Protein AF-A0A9D7VXA6-F1 (afdb_monomer_lite)

Radius of gyration: 21.49 Å; chains: 1; bounding box: 51×61×52 Å

Foldseek 3Di:
DDDPDPDPDDKAWWAWWKFFADPPQDDFLDPPATAIEIDTDSAAPDPRVQCCCVPPPVNVVRRGDGTDLVLGPDCPDERHRVHTDIPPVCVVVSVVVSVVSQVVVVVVRHCYPVDNKDKDWDFDLDDDDDDPDPDRDGDTDIDID

Sequence (145 aa):
MSGPSKILGETQRVWICVLKMSDLTGPRRRADRPRVVVKALSKRPGLDLDRWVKTSRRANRMRVVNVVYEAMPRPSQPGGRDCPFIKPTQKPEVDAAMKLLRQQLRCDGYTVNGDMTVWHLYIIELTPLPSDSGACTGYLYVGQT

Structure (mmCIF, N/CA/C/O backbone):
data_AF-A0A9D7VXA6-F1
#
_entry.id   AF-A0A9D7VXA6-F1
#
loop_
_atom_site.group_PDB
_atom_site.id
_atom_site.type_symbol
_atom_site.label_atom_id
_atom_site.label_alt_id
_atom_site.label_comp_id
_atom_site.label_asym_id
_atom_site.label_entity_id
_atom_site.label_seq_id
_atom_site.pdbx_PDB_ins_code
_atom_site.Cartn_x
_atom_site.Cartn_y
_atom_site.Cartn_z
_atom_site.occupancy
_atom_site.B_iso_or_equiv
_atom_site.auth_seq_id
_atom_site.auth_comp_id
_atom_site.auth_asym_id
_atom_site.auth_atom_id
_atom_site.pdbx_PDB_model_num
ATOM 1 N N . MET A 1 1 ? -3.258 26.226 25.621 1.00 35.97 1 MET A N 1
ATOM 2 C CA . MET A 1 1 ? -3.944 25.327 24.665 1.00 35.97 1 MET A CA 1
ATOM 3 C C . MET A 1 1 ? -3.419 23.916 24.883 1.00 35.97 1 MET A C 1
ATOM 5 O O . MET A 1 1 ? -2.302 23.624 24.478 1.00 35.97 1 MET A O 1
ATOM 9 N N . SER A 1 2 ? -4.169 23.091 25.616 1.00 37.69 2 SER A N 1
ATOM 10 C CA . SER A 1 2 ? -3.787 21.710 25.930 1.00 37.69 2 SER A CA 1
ATOM 11 C C . SER A 1 2 ? -3.922 20.853 24.668 1.00 37.69 2 SER A C 1
ATOM 13 O O . SER A 1 2 ? -5.019 20.719 24.127 1.00 37.69 2 SER A O 1
ATOM 15 N N . GLY A 1 3 ? -2.803 20.358 24.135 1.00 38.56 3 GLY A N 1
ATOM 16 C CA . GLY A 1 3 ? -2.825 19.354 23.072 1.00 38.56 3 GLY A CA 1
ATOM 17 C C . GLY A 1 3 ? -3.371 18.030 23.617 1.00 38.56 3 GLY A C 1
ATOM 18 O O . GLY A 1 3 ? -3.238 17.778 24.812 1.00 38.56 3 GLY A O 1
ATOM 19 N N . PRO A 1 4 ? -3.983 17.168 22.788 1.00 47.81 4 PRO A N 1
ATOM 20 C CA . PRO A 1 4 ? -4.476 15.886 23.266 1.00 47.81 4 PRO A CA 1
ATOM 21 C C . PRO A 1 4 ? -3.290 15.038 23.736 1.00 47.81 4 PRO A C 1
ATOM 23 O O . PRO A 1 4 ? -2.470 14.584 22.932 1.00 47.81 4 PRO A O 1
ATOM 26 N N . SER A 1 5 ? -3.201 14.856 25.052 1.00 43.88 5 SER A N 1
ATOM 27 C CA . SER A 1 5 ? -2.320 13.898 25.704 1.00 43.88 5 SER A CA 1
ATOM 28 C C . SER A 1 5 ? -2.601 12.517 25.121 1.00 43.88 5 SER A C 1
ATOM 30 O O . SER A 1 5 ? -3.679 11.962 25.314 1.00 43.88 5 SER A O 1
ATOM 32 N N . LYS A 1 6 ? -1.647 11.963 24.365 1.00 47.59 6 LYS A N 1
ATOM 33 C CA . LYS A 1 6 ? -1.691 10.554 23.965 1.00 47.59 6 LYS A CA 1
ATOM 34 C C . LYS A 1 6 ? -1.574 9.718 25.230 1.00 47.59 6 LYS A C 1
ATOM 36 O O . LYS A 1 6 ? -0.486 9.606 25.788 1.00 47.59 6 LYS A O 1
ATOM 41 N N . ILE A 1 7 ? -2.692 9.157 25.669 1.00 50.19 7 ILE A N 1
ATOM 42 C CA . ILE A 1 7 ? -2.724 8.186 26.755 1.00 50.19 7 ILE A CA 1
ATOM 43 C C . ILE A 1 7 ? -1.874 6.992 26.305 1.00 50.19 7 ILE A C 1
ATOM 45 O O . ILE A 1 7 ? -2.131 6.367 25.273 1.00 50.19 7 ILE A O 1
ATOM 49 N N . LEU A 1 8 ? -0.800 6.733 27.049 1.00 48.94 8 LEU A N 1
ATOM 50 C CA . LEU A 1 8 ? 0.087 5.596 26.847 1.00 48.94 8 LEU A CA 1
ATOM 51 C C . LEU A 1 8 ? -0.740 4.322 27.109 1.00 48.94 8 LEU A C 1
ATOM 53 O O . LEU A 1 8 ? -0.996 3.983 28.256 1.00 48.94 8 LEU A O 1
ATOM 57 N N . GLY A 1 9 ? -1.234 3.670 26.052 1.00 60.47 9 GLY A N 1
ATOM 58 C CA . GLY A 1 9 ? -2.049 2.450 26.166 1.00 60.47 9 GLY A CA 1
ATOM 59 C C . GLY A 1 9 ? -3.360 2.439 25.378 1.00 60.47 9 GLY A C 1
ATOM 60 O O . GLY A 1 9 ? -4.046 1.421 25.378 1.00 60.47 9 GLY A O 1
ATOM 61 N N . GLU A 1 10 ? -3.719 3.517 24.677 1.00 75.69 10 GLU A N 1
ATOM 62 C CA . GLU A 1 10 ? -4.948 3.519 23.879 1.00 75.69 10 GLU A CA 1
ATOM 63 C C . GLU A 1 10 ? -4.828 2.565 22.677 1.00 75.69 10 GLU A C 1
ATOM 65 O O . GLU A 1 10 ? -3.961 2.721 21.807 1.00 75.69 10 GLU A O 1
ATOM 70 N N . THR A 1 11 ? -5.692 1.547 22.643 1.00 88.00 11 THR A N 1
ATOM 71 C CA . THR A 1 11 ? -5.744 0.599 21.532 1.00 88.00 11 THR A CA 1
ATOM 72 C C . THR A 1 11 ? -6.389 1.260 20.319 1.00 88.00 11 THR A C 1
ATOM 74 O O . THR A 1 11 ? -7.502 1.776 20.378 1.00 88.00 11 THR A O 1
ATOM 77 N N . GLN A 1 12 ? -5.688 1.257 19.186 1.00 93.38 12 GLN A N 1
ATOM 78 C CA . GLN A 1 12 ? -6.149 1.919 17.969 1.00 93.38 12 GLN A CA 1
ATOM 79 C C . GLN A 1 12 ? -6.258 0.938 16.809 1.00 93.38 12 GLN A C 1
ATOM 81 O O . GLN A 1 12 ? -5.299 0.239 16.472 1.00 93.38 12 GLN A O 1
ATOM 86 N N . ARG A 1 13 ? -7.416 0.963 16.139 1.00 96.19 13 ARG A N 1
ATOM 87 C CA . ARG A 1 13 ? -7.612 0.281 14.858 1.00 96.19 13 ARG A CA 1
ATOM 88 C C . ARG A 1 13 ? -6.813 0.972 13.762 1.00 96.19 13 ARG A C 1
ATOM 90 O O . ARG A 1 13 ? -6.894 2.194 13.604 1.00 96.19 13 ARG A O 1
ATOM 97 N N . VAL A 1 14 ? -6.062 0.189 12.998 1.00 97.50 14 VAL A N 1
ATOM 98 C CA . VAL A 1 14 ? -5.308 0.673 11.843 1.00 97.50 14 VAL A CA 1
ATOM 99 C C . VAL A 1 14 ? -5.504 -0.218 10.625 1.00 97.50 14 VAL A C 1
ATOM 101 O O . VAL A 1 14 ? -5.571 -1.441 10.722 1.00 97.50 14 VAL A O 1
ATOM 104 N N . TRP A 1 15 ? -5.537 0.422 9.465 1.00 98.38 15 TRP A N 1
ATOM 105 C CA . TRP A 1 15 ? -5.661 -0.197 8.151 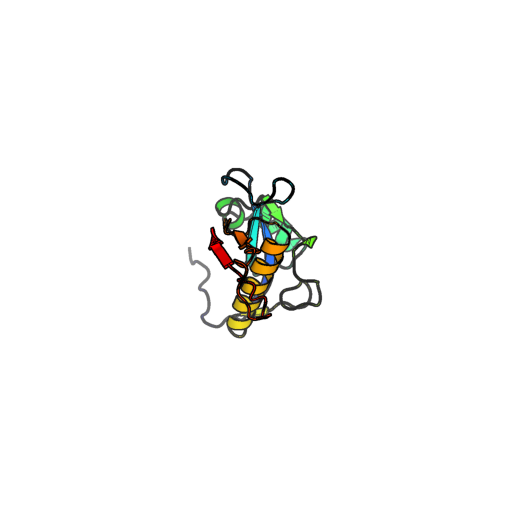1.00 98.38 15 TRP A CA 1
ATOM 106 C C . TRP A 1 15 ? -4.382 0.019 7.358 1.00 98.38 15 TRP A C 1
ATOM 108 O O . TRP A 1 15 ? -3.711 1.041 7.532 1.00 98.38 15 TRP A O 1
ATOM 118 N N . ILE A 1 16 ? -4.044 -0.925 6.484 1.00 98.19 16 ILE A N 1
ATOM 119 C CA . ILE A 1 16 ? -2.933 -0.773 5.549 1.00 98.19 16 ILE A CA 1
ATOM 120 C C . ILE A 1 16 ? -3.464 -0.065 4.306 1.00 98.19 16 ILE A C 1
ATOM 122 O O . ILE A 1 16 ? -4.215 -0.631 3.518 1.00 98.19 16 ILE A O 1
ATOM 126 N N . CYS A 1 17 ? -3.047 1.183 4.132 1.00 98.25 17 CYS A N 1
ATOM 127 C CA . CYS A 1 17 ? -3.463 2.025 3.024 1.00 98.25 17 CYS A CA 1
ATOM 128 C C . CYS A 1 17 ? -2.333 2.175 2.004 1.00 98.25 17 CYS A C 1
ATOM 130 O O . CYS A 1 17 ? -1.177 2.412 2.376 1.00 98.25 17 CYS A O 1
ATOM 132 N N . VAL A 1 18 ? -2.696 2.120 0.721 1.00 98.12 18 VAL A N 1
ATOM 133 C CA . VAL A 1 18 ? -1.833 2.470 -0.410 1.00 98.12 18 VAL A CA 1
ATOM 134 C C . VAL A 1 18 ? -2.248 3.835 -0.948 1.00 98.12 18 VAL A C 1
ATOM 136 O O . VAL A 1 18 ? -3.411 4.071 -1.274 1.00 98.12 18 VAL A O 1
ATOM 139 N N . LEU A 1 19 ? -1.293 4.760 -0.982 1.00 97.62 19 LEU A N 1
ATOM 140 C CA . LEU A 1 19 ? -1.536 6.174 -1.255 1.00 97.62 19 LEU A CA 1
ATOM 141 C C . LEU A 1 19 ? -0.700 6.624 -2.448 1.00 97.62 19 LEU A C 1
ATOM 143 O O . LEU A 1 19 ? 0.520 6.463 -2.423 1.00 97.62 19 LEU A O 1
ATOM 147 N N . LYS A 1 20 ? -1.339 7.218 -3.457 1.00 96.44 20 LYS A N 1
ATOM 148 C CA . LYS A 1 20 ? -0.673 7.799 -4.625 1.00 96.44 20 LYS A CA 1
ATOM 149 C C . LYS A 1 20 ? 0.048 9.081 -4.228 1.00 96.44 20 LYS A C 1
ATOM 151 O O . LYS A 1 20 ? -0.538 9.962 -3.596 1.00 96.44 20 LYS A O 1
ATOM 156 N N . MET A 1 21 ? 1.295 9.197 -4.657 1.00 94.44 21 MET A N 1
ATOM 157 C CA . MET A 1 21 ? 2.150 10.364 -4.450 1.00 94.44 21 MET A CA 1
ATOM 158 C C . MET A 1 21 ? 2.204 11.219 -5.716 1.00 94.44 21 MET A C 1
ATOM 160 O O . MET A 1 21 ? 1.962 10.712 -6.812 1.00 94.44 21 MET A O 1
ATOM 164 N N . SER A 1 22 ? 2.538 12.502 -5.582 1.00 89.88 22 SER A N 1
ATOM 165 C CA . SER A 1 22 ? 2.748 13.366 -6.748 1.00 89.88 22 SER A CA 1
ATOM 166 C C . SER A 1 22 ? 3.958 12.931 -7.591 1.00 89.88 22 SER A C 1
ATOM 168 O O . SER A 1 22 ? 4.978 12.472 -7.069 1.00 89.88 22 SER A O 1
ATOM 170 N N . ASP A 1 23 ? 3.861 13.120 -8.910 1.00 79.12 23 ASP A N 1
ATOM 171 C CA . ASP A 1 23 ? 4.882 12.694 -9.879 1.00 79.12 23 ASP A CA 1
ATOM 172 C C . ASP A 1 23 ? 6.149 13.573 -9.887 1.00 79.12 23 ASP A C 1
ATOM 174 O O . ASP A 1 23 ? 7.119 13.245 -10.559 1.00 79.12 23 ASP A O 1
ATOM 178 N N . LEU A 1 24 ? 6.214 14.620 -9.056 1.00 72.62 24 LEU A N 1
ATOM 179 C CA . LEU A 1 24 ? 7.384 15.505 -8.889 1.00 72.62 24 LEU A CA 1
ATOM 180 C C . LEU A 1 24 ? 8.612 14.822 -8.250 1.00 72.62 24 LEU A C 1
ATOM 182 O O . LEU A 1 24 ? 9.541 15.493 -7.812 1.00 72.62 24 LEU A O 1
ATOM 186 N N . THR A 1 25 ? 8.599 13.502 -8.095 1.00 65.94 25 THR A N 1
ATOM 187 C CA . THR A 1 25 ? 9.561 12.756 -7.277 1.00 65.94 25 THR A CA 1
ATOM 188 C C . THR A 1 25 ? 10.459 11.847 -8.119 1.00 65.94 25 THR A C 1
ATOM 190 O O . THR A 1 25 ? 10.559 10.666 -7.842 1.00 65.94 25 THR A O 1
ATOM 193 N N . GLY A 1 26 ? 11.146 12.374 -9.138 1.00 71.94 26 GLY A N 1
ATOM 194 C CA . GLY A 1 26 ? 12.213 11.647 -9.856 1.00 71.94 26 GLY A CA 1
ATOM 195 C C . GLY A 1 26 ? 11.734 10.527 -10.806 1.00 71.94 26 GLY A C 1
ATOM 196 O O . GLY A 1 26 ? 10.569 10.538 -11.219 1.00 71.94 26 GLY A O 1
ATOM 197 N N . PRO A 1 27 ? 12.590 9.543 -11.159 1.00 80.75 27 PRO A N 1
ATOM 198 C CA . PRO A 1 27 ? 12.291 8.486 -12.145 1.00 80.75 27 PRO A CA 1
ATOM 199 C C . PRO A 1 27 ? 11.488 7.300 -11.575 1.0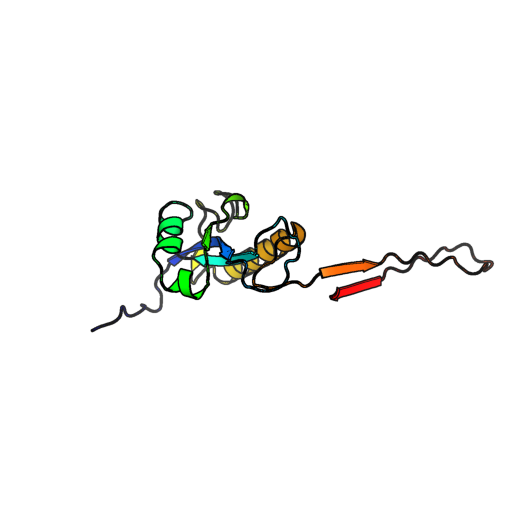0 80.75 27 PRO A C 1
ATOM 201 O O . PRO A 1 27 ? 11.656 6.936 -10.413 1.00 80.75 27 PRO A O 1
ATOM 204 N N . ARG A 1 28 ? 10.545 6.728 -12.339 1.00 86.31 28 ARG A N 1
ATOM 205 C CA . ARG A 1 28 ? 9.634 5.644 -11.889 1.00 86.31 28 ARG A CA 1
ATOM 206 C C . ARG A 1 28 ? 10.093 4.282 -12.417 1.00 86.31 28 ARG A C 1
ATOM 208 O O . ARG A 1 28 ? 10.616 4.217 -13.521 1.00 86.31 28 ARG A O 1
ATOM 215 N N . ARG A 1 29 ? 9.811 3.200 -11.676 1.00 86.88 29 ARG A N 1
ATOM 216 C CA . ARG A 1 29 ? 10.024 1.805 -12.123 1.00 86.88 29 ARG A CA 1
ATOM 217 C C . ARG A 1 29 ? 9.277 1.500 -13.426 1.00 86.88 29 ARG A C 1
ATOM 219 O O . ARG A 1 29 ? 9.826 0.866 -14.315 1.00 86.88 29 ARG A O 1
ATOM 226 N N . ARG A 1 30 ? 8.028 1.958 -13.532 1.00 87.00 30 ARG A N 1
ATOM 227 C CA . ARG A 1 30 ? 7.193 1.874 -14.734 1.00 87.00 30 ARG A CA 1
ATOM 228 C C . ARG A 1 30 ? 6.465 3.192 -14.953 1.00 87.00 30 ARG A C 1
ATOM 230 O O . ARG A 1 30 ? 6.036 3.825 -13.990 1.00 87.00 30 ARG A O 1
ATOM 237 N N . ALA A 1 31 ? 6.320 3.606 -16.209 1.00 86.25 31 ALA A N 1
ATOM 238 C CA . ALA A 1 31 ? 5.667 4.868 -16.553 1.00 86.25 31 ALA A CA 1
ATOM 239 C C . ALA A 1 31 ? 4.137 4.820 -16.380 1.00 86.25 31 ALA A C 1
ATOM 241 O O . ALA A 1 31 ? 3.535 5.835 -16.039 1.00 86.25 31 ALA A O 1
ATOM 242 N N . ASP A 1 32 ? 3.524 3.650 -16.571 1.00 89.06 32 ASP A N 1
ATOM 243 C CA . ASP A 1 32 ? 2.081 3.419 -16.436 1.00 89.06 32 ASP A CA 1
ATOM 244 C C . ASP A 1 32 ? 1.628 3.214 -14.980 1.00 89.06 32 ASP A C 1
ATOM 246 O O . ASP A 1 32 ? 0.442 3.332 -14.673 1.00 89.06 32 ASP A O 1
ATOM 250 N N . ARG A 1 33 ? 2.561 2.934 -14.059 1.00 90.88 33 ARG A N 1
ATOM 251 C CA . ARG A 1 33 ? 2.258 2.725 -12.638 1.00 90.88 33 ARG A CA 1
ATOM 252 C C . ARG A 1 33 ? 2.571 3.973 -11.807 1.00 90.88 33 ARG A C 1
ATOM 254 O O . ARG A 1 33 ? 3.658 4.542 -11.929 1.00 90.88 33 ARG A O 1
ATOM 261 N N . PRO A 1 34 ? 1.665 4.400 -10.909 1.00 92.12 34 PRO A N 1
ATOM 262 C CA . PRO A 1 34 ? 1.917 5.550 -10.054 1.00 92.12 34 PRO A CA 1
ATOM 263 C C . PRO A 1 34 ? 2.973 5.251 -8.983 1.00 92.12 34 PRO A C 1
ATOM 265 O O . PRO A 1 34 ? 3.242 4.105 -8.612 1.00 92.12 34 PRO A O 1
ATOM 268 N N . ARG A 1 35 ? 3.520 6.321 -8.405 1.00 93.25 35 ARG A N 1
ATOM 269 C CA . ARG A 1 35 ? 4.266 6.242 -7.148 1.00 93.25 35 ARG A CA 1
ATOM 270 C C . ARG A 1 35 ? 3.311 6.062 -5.995 1.00 93.25 35 ARG A C 1
ATOM 272 O O . ARG A 1 35 ? 2.333 6.804 -5.884 1.00 93.25 35 ARG A O 1
ATOM 279 N N . VAL A 1 36 ? 3.637 5.138 -5.105 1.00 95.62 36 VAL A N 1
ATOM 280 C CA . VAL A 1 36 ? 2.794 4.852 -3.951 1.00 95.62 36 VAL A CA 1
ATOM 281 C C . VAL A 1 36 ? 3.588 4.825 -2.659 1.00 95.62 36 VAL A C 1
ATOM 283 O O . VAL A 1 36 ? 4.773 4.484 -2.639 1.00 95.62 36 VAL A O 1
ATOM 286 N N . VAL A 1 37 ? 2.922 5.157 -1.557 1.00 95.69 37 VAL A N 1
ATOM 287 C CA . VAL A 1 37 ? 3.405 4.829 -0.215 1.00 95.69 37 VAL A CA 1
ATOM 288 C C . VAL A 1 37 ? 2.442 3.884 0.467 1.00 95.69 37 VAL A C 1
ATOM 290 O O . VAL A 1 37 ? 1.225 4.032 0.358 1.00 95.69 37 VAL A O 1
ATOM 293 N N . VAL A 1 38 ? 3.006 2.941 1.212 1.00 97.31 38 VAL A N 1
ATOM 294 C CA . VAL A 1 38 ? 2.239 2.031 2.064 1.00 97.31 38 VAL A CA 1
ATOM 295 C C . VAL A 1 38 ? 2.322 2.542 3.498 1.00 97.31 38 VAL A C 1
ATOM 297 O O . VAL A 1 38 ? 3.422 2.756 4.023 1.00 97.31 38 VAL A O 1
ATOM 300 N N . LYS A 1 39 ? 1.173 2.760 4.143 1.00 97.12 39 LYS A N 1
ATOM 301 C CA . LYS A 1 39 ? 1.093 3.241 5.531 1.00 97.12 39 LYS A CA 1
ATOM 302 C C . LYS A 1 39 ? -0.006 2.530 6.306 1.00 97.12 39 LYS A C 1
ATOM 304 O O . LYS A 1 39 ? -1.115 2.392 5.815 1.00 97.12 39 LYS A O 1
ATOM 309 N N . ALA A 1 40 ? 0.281 2.205 7.563 1.00 97.31 40 ALA A N 1
ATOM 310 C CA . ALA A 1 40 ? -0.751 1.903 8.543 1.00 97.31 40 ALA A CA 1
ATOM 311 C C . ALA A 1 40 ? -1.383 3.209 9.052 1.00 97.31 40 ALA A C 1
ATOM 313 O O . ALA A 1 40 ? -0.688 4.029 9.666 1.00 97.31 40 ALA A O 1
ATOM 314 N N . LEU A 1 41 ? -2.673 3.412 8.795 1.00 96.88 41 LEU A N 1
ATOM 315 C CA . LEU A 1 41 ? -3.418 4.615 9.174 1.00 96.88 41 LEU A CA 1
ATOM 316 C C . LEU A 1 41 ? -4.625 4.266 10.036 1.00 96.88 41 LEU A C 1
ATOM 318 O O . LEU A 1 41 ? -5.238 3.226 9.857 1.00 96.88 41 LEU A O 1
ATOM 322 N N . SER A 1 42 ? -5.025 5.180 10.915 1.00 96.12 42 SER A N 1
ATOM 323 C CA . SER A 1 42 ? -6.262 5.079 11.700 1.00 96.12 42 SER A CA 1
ATOM 324 C C . SER A 1 42 ? -7.504 5.579 10.953 1.00 96.12 42 SER A C 1
ATOM 326 O O . SER A 1 42 ? -8.500 5.960 11.564 1.00 96.12 42 SER A O 1
ATOM 328 N N . LYS A 1 43 ? -7.429 5.646 9.621 1.00 97.06 43 LYS A N 1
ATOM 329 C CA . LYS A 1 43 ? -8.520 6.074 8.743 1.00 97.06 43 LYS A CA 1
ATOM 330 C C . LYS A 1 43 ? -8.994 4.867 7.957 1.00 97.06 43 LYS A C 1
ATOM 332 O O . LYS A 1 43 ? -8.188 4.250 7.262 1.00 97.06 43 LYS A O 1
ATOM 337 N N . ARG A 1 44 ? -10.278 4.533 8.098 1.00 96.50 44 ARG A N 1
ATOM 338 C CA . ARG A 1 44 ? -10.876 3.394 7.406 1.00 96.50 44 ARG A CA 1
ATOM 339 C C . ARG A 1 44 ? -10.866 3.654 5.892 1.00 96.50 44 ARG A C 1
ATOM 341 O O . ARG A 1 44 ? -11.231 4.759 5.486 1.00 96.50 44 ARG A O 1
ATOM 348 N N . PRO A 1 45 ? -10.476 2.672 5.058 1.00 97.31 45 PRO A N 1
ATOM 349 C CA . PRO A 1 45 ? -10.613 2.767 3.609 1.00 97.31 45 PRO A CA 1
ATOM 350 C C . PRO A 1 45 ? -12.046 3.138 3.198 1.00 97.31 45 PRO A C 1
ATOM 352 O O . PRO A 1 45 ? -13.011 2.570 3.721 1.00 97.31 45 PRO A O 1
ATOM 355 N N . GLY A 1 46 ? -12.172 4.091 2.273 1.00 96.12 46 GLY A N 1
ATOM 356 C CA . GLY A 1 46 ? -13.424 4.722 1.862 1.00 96.12 46 GLY A CA 1
ATOM 357 C C . GLY A 1 46 ? -13.450 6.211 2.220 1.00 96.12 46 GLY A C 1
ATOM 358 O O . GLY A 1 46 ? -12.411 6.867 2.302 1.00 96.12 46 GLY A O 1
ATOM 359 N N . LEU A 1 47 ? -14.649 6.733 2.493 1.00 96.88 47 LEU A N 1
ATOM 360 C CA . LEU A 1 47 ? -14.907 8.166 2.674 1.00 96.88 47 LEU A CA 1
ATOM 361 C C . LEU A 1 47 ? -13.973 8.853 3.689 1.00 96.88 47 LEU A C 1
ATOM 363 O O . LEU A 1 47 ? -13.521 9.975 3.454 1.00 96.88 47 LEU A O 1
ATOM 367 N N . ASP A 1 48 ? -13.664 8.190 4.806 1.00 96.81 48 ASP A N 1
ATOM 368 C CA . ASP A 1 48 ? -12.795 8.743 5.853 1.00 96.81 48 ASP A CA 1
ATOM 369 C C . ASP A 1 48 ? -11.363 8.955 5.363 1.00 96.81 48 ASP A C 1
ATOM 371 O O . ASP A 1 48 ? -10.723 9.965 5.682 1.00 96.81 48 ASP A O 1
ATOM 375 N N . LEU A 1 49 ? -10.853 7.997 4.589 1.00 97.69 49 LEU A N 1
ATOM 376 C CA . LEU A 1 49 ? -9.524 8.065 4.007 1.00 97.69 49 LEU A CA 1
ATOM 377 C C . LEU A 1 49 ? -9.474 9.098 2.878 1.00 97.69 49 LEU A C 1
ATOM 379 O O . LEU A 1 49 ? -8.538 9.898 2.845 1.00 97.69 49 LEU A O 1
ATOM 383 N N . ASP A 1 50 ? -10.501 9.158 2.030 1.00 97.81 50 ASP A N 1
ATOM 384 C CA . ASP A 1 50 ? -10.601 10.159 0.959 1.00 97.81 50 ASP A CA 1
ATOM 385 C C . ASP A 1 50 ? -10.638 11.582 1.527 1.00 97.81 50 ASP A C 1
ATOM 387 O O . ASP A 1 50 ? -9.915 12.478 1.077 1.00 97.81 50 ASP A O 1
ATOM 391 N N . ARG A 1 51 ? -11.440 11.794 2.578 1.00 97.81 51 ARG A N 1
ATOM 392 C CA . ARG A 1 51 ? -11.490 13.070 3.299 1.00 97.81 51 ARG A CA 1
ATOM 393 C C . ARG A 1 51 ? -10.135 13.399 3.914 1.00 97.81 51 ARG A C 1
ATOM 395 O O . ARG A 1 51 ? -9.706 14.553 3.859 1.00 97.81 51 ARG A O 1
ATOM 402 N N . TRP A 1 52 ? -9.447 12.410 4.485 1.00 97.44 52 TRP A N 1
ATOM 403 C CA . TRP A 1 52 ? -8.116 12.607 5.052 1.00 97.44 52 TRP A CA 1
ATOM 404 C C . TRP A 1 52 ? -7.096 13.020 3.986 1.00 97.44 52 TRP A C 1
ATOM 406 O O . TRP A 1 52 ? -6.339 13.957 4.234 1.00 97.44 52 TRP A O 1
ATOM 416 N N . VAL A 1 53 ? -7.108 12.401 2.802 1.00 97.25 53 VAL A N 1
ATOM 417 C CA . VAL A 1 53 ? -6.227 12.791 1.687 1.00 97.25 53 VAL A CA 1
ATOM 418 C C . VAL A 1 53 ? -6.450 14.251 1.296 1.00 97.25 53 VAL A C 1
ATOM 420 O O . VAL A 1 53 ? -5.484 14.996 1.160 1.00 97.25 53 VAL A O 1
ATOM 423 N N . LYS A 1 54 ? -7.712 14.680 1.190 1.00 95.88 54 LYS A N 1
ATOM 424 C CA . LYS A 1 54 ? -8.063 16.040 0.749 1.00 95.88 54 LYS A CA 1
ATOM 425 C C . LYS A 1 54 ? -7.770 17.124 1.786 1.00 95.88 54 LYS A C 1
ATOM 427 O O . LYS A 1 54 ? -7.387 18.230 1.427 1.00 95.88 54 LYS A O 1
ATOM 432 N N . THR A 1 55 ? -7.984 16.835 3.067 1.00 95.69 55 THR A N 1
ATOM 433 C CA . THR A 1 55 ? -8.011 17.875 4.115 1.00 95.69 55 THR A CA 1
ATOM 434 C C . THR A 1 55 ? -6.809 17.837 5.056 1.00 95.69 55 THR A C 1
ATOM 436 O O . THR A 1 55 ? -6.534 18.806 5.764 1.00 95.69 55 THR A O 1
ATOM 439 N N . SER A 1 56 ? -6.065 16.729 5.108 1.00 96.00 56 SER A N 1
ATOM 440 C CA . SER A 1 56 ? -5.004 16.582 6.097 1.00 96.00 56 SER A CA 1
ATOM 441 C C . SER A 1 56 ? -3.727 17.313 5.693 1.00 96.00 56 SER A C 1
ATOM 443 O O . SER A 1 56 ? -3.078 16.978 4.703 1.00 96.00 56 SER A O 1
ATOM 445 N N . ARG A 1 57 ? -3.241 18.193 6.580 1.00 96.38 57 ARG A N 1
ATOM 446 C CA . ARG A 1 57 ? -1.874 18.744 6.503 1.00 96.38 57 ARG A CA 1
ATOM 447 C C . ARG A 1 57 ? -0.804 17.650 6.425 1.00 96.38 57 ARG A C 1
ATOM 449 O O . ARG A 1 57 ? 0.232 17.850 5.796 1.00 96.38 57 ARG A O 1
ATOM 456 N N . ARG A 1 58 ? -1.038 16.491 7.057 1.00 95.06 58 ARG A N 1
ATOM 457 C CA . ARG A 1 58 ? -0.113 15.350 7.014 1.00 95.06 58 ARG A CA 1
ATOM 458 C C . ARG A 1 58 ? -0.069 14.718 5.624 1.00 95.06 58 ARG A C 1
ATOM 460 O O . ARG A 1 58 ? 1.027 14.445 5.147 1.00 95.06 58 ARG A O 1
ATOM 467 N N . ALA A 1 59 ? -1.226 14.509 4.995 1.00 94.75 59 ALA A N 1
ATOM 468 C CA . ALA A 1 59 ? -1.310 14.004 3.625 1.00 94.75 59 ALA A CA 1
ATOM 469 C C . ALA A 1 59 ? -0.616 14.966 2.650 1.00 94.75 59 ALA A C 1
ATOM 471 O O . ALA A 1 59 ? 0.245 14.537 1.883 1.00 94.75 59 ALA A O 1
ATOM 472 N N . ASN A 1 60 ? -0.884 16.271 2.785 1.00 94.62 60 ASN A N 1
ATOM 473 C CA . ASN A 1 60 ? -0.245 17.307 1.973 1.00 94.62 60 ASN A CA 1
ATOM 474 C C . ASN A 1 60 ? 1.286 17.338 2.147 1.00 94.62 60 ASN A C 1
ATOM 476 O O . ASN A 1 60 ? 2.023 17.328 1.167 1.00 94.62 60 ASN A O 1
ATOM 480 N N . ARG A 1 61 ? 1.798 17.277 3.387 1.00 93.50 61 ARG A N 1
ATOM 481 C CA . ARG A 1 61 ? 3.252 17.195 3.649 1.00 93.50 61 ARG A CA 1
ATOM 482 C C . ARG A 1 61 ? 3.882 15.961 3.006 1.00 93.50 61 ARG A C 1
ATOM 484 O O . ARG A 1 61 ? 5.006 16.018 2.524 1.00 93.50 61 ARG A O 1
ATOM 491 N N . MET A 1 62 ? 3.155 14.849 3.010 1.00 91.44 62 MET A N 1
ATOM 492 C CA . MET A 1 62 ? 3.568 13.632 2.325 1.00 91.44 62 MET A CA 1
ATOM 493 C C . MET A 1 62 ? 3.363 13.705 0.809 1.00 91.44 62 MET A C 1
ATOM 495 O O . MET A 1 62 ? 3.732 12.759 0.141 1.00 91.44 62 MET A O 1
ATOM 499 N N . ARG A 1 63 ? 2.797 14.778 0.244 1.00 93.38 63 ARG A N 1
ATOM 500 C CA . ARG A 1 63 ? 2.458 14.889 -1.185 1.00 93.38 63 ARG A CA 1
ATOM 501 C C . ARG A 1 63 ? 1.549 13.759 -1.680 1.00 93.38 63 ARG A C 1
ATOM 503 O O . ARG A 1 63 ? 1.658 13.322 -2.826 1.00 93.38 63 ARG A O 1
ATOM 510 N N . VAL A 1 64 ? 0.667 13.277 -0.805 1.00 95.25 64 VAL A N 1
ATOM 511 C CA . VAL A 1 64 ? -0.366 12.303 -1.166 1.00 95.25 64 VAL A CA 1
ATOM 512 C C . VAL A 1 64 ? -1.447 13.025 -1.956 1.00 95.25 64 VAL A C 1
ATOM 514 O O . VAL A 1 64 ? -2.001 14.011 -1.477 1.00 95.25 64 VAL A O 1
ATOM 517 N N . VAL A 1 65 ? -1.745 12.524 -3.151 1.00 95.31 65 VAL A N 1
ATOM 518 C CA . VAL A 1 65 ? -2.723 13.128 -4.069 1.00 95.31 65 VAL A CA 1
ATOM 519 C C . VAL A 1 65 ? -3.990 12.296 -4.215 1.00 95.31 65 VAL A C 1
ATOM 521 O O . VAL A 1 65 ? -5.045 12.845 -4.507 1.00 95.31 65 VAL A O 1
ATOM 524 N N . ASN A 1 66 ? -3.905 10.977 -4.026 1.00 96.56 66 ASN A N 1
ATOM 525 C CA . ASN A 1 66 ? -5.067 10.098 -4.112 1.00 96.56 66 ASN A CA 1
ATOM 526 C C . ASN A 1 66 ? -4.854 8.800 -3.322 1.00 96.56 66 ASN A C 1
ATOM 528 O O . ASN A 1 66 ? -3.746 8.497 -2.870 1.00 96.56 66 ASN A O 1
ATOM 532 N N . VAL A 1 67 ? -5.918 8.023 -3.186 1.00 97.75 67 VAL A N 1
ATOM 533 C CA . VAL A 1 67 ? -5.914 6.662 -2.655 1.00 97.75 67 VAL A CA 1
ATOM 534 C C . VAL A 1 67 ? -5.876 5.663 -3.818 1.00 97.75 67 VAL A C 1
ATOM 536 O O . VAL A 1 67 ? -6.465 5.923 -4.863 1.00 97.75 67 VAL A O 1
ATOM 539 N N . VAL A 1 68 ? -5.172 4.539 -3.652 1.00 97.50 68 VAL A N 1
ATOM 540 C CA . VAL A 1 68 ? -5.095 3.452 -4.648 1.00 97.50 68 VAL A CA 1
ATOM 541 C C . VAL A 1 68 ? -5.772 2.217 -4.054 1.00 97.50 68 VAL A C 1
ATOM 543 O O . VAL A 1 68 ? -5.128 1.415 -3.378 1.00 97.50 68 VAL A O 1
ATOM 546 N N . TYR A 1 69 ? -7.092 2.114 -4.211 1.00 97.44 69 TYR A N 1
ATOM 547 C CA . TYR A 1 69 ? -7.904 1.097 -3.532 1.00 97.44 69 TYR A CA 1
ATOM 548 C C . TYR A 1 69 ? -7.651 -0.313 -4.064 1.00 97.44 69 TYR A C 1
ATOM 550 O O . TYR A 1 69 ? -7.580 -1.260 -3.287 1.00 97.44 69 TYR A O 1
ATOM 558 N N . GLU A 1 70 ? -7.448 -0.440 -5.370 1.00 96.25 70 GLU A N 1
ATOM 559 C CA . GLU A 1 70 ? -7.150 -1.696 -6.058 1.00 96.25 70 GLU A CA 1
ATOM 560 C C . GLU A 1 70 ? -5.826 -2.334 -5.612 1.00 96.25 70 GLU A C 1
ATOM 562 O O . GLU A 1 70 ? -5.637 -3.537 -5.760 1.00 96.25 70 GLU A O 1
ATOM 567 N N . ALA A 1 71 ? -4.921 -1.532 -5.045 1.00 96.88 71 ALA A N 1
ATOM 568 C CA . ALA A 1 71 ? -3.618 -1.964 -4.552 1.00 96.88 71 ALA A CA 1
ATOM 569 C C . ALA A 1 71 ? -3.611 -2.276 -3.042 1.00 96.88 71 ALA A C 1
ATOM 571 O O . ALA A 1 71 ? -2.575 -2.664 -2.501 1.00 96.88 71 ALA A O 1
ATOM 572 N N . MET A 1 72 ? -4.724 -2.063 -2.333 1.00 97.75 72 MET A N 1
ATOM 573 C CA . MET A 1 72 ? -4.836 -2.378 -0.904 1.00 97.75 72 MET A CA 1
ATOM 574 C C . MET A 1 72 ? -5.090 -3.872 -0.665 1.00 97.75 72 MET A C 1
ATOM 576 O O . MET A 1 72 ? -5.556 -4.570 -1.568 1.00 97.75 72 MET A O 1
ATOM 580 N N . PRO A 1 73 ? -4.854 -4.378 0.564 1.00 97.44 73 PRO A N 1
ATOM 581 C CA . PRO A 1 73 ? -5.356 -5.691 0.950 1.00 97.44 73 PRO A CA 1
ATOM 582 C C . PRO A 1 73 ? -6.866 -5.785 0.714 1.00 97.44 73 PRO A C 1
ATOM 584 O O . PRO A 1 73 ? -7.602 -4.813 0.928 1.00 97.44 73 PRO A O 1
ATOM 587 N N . ARG A 1 74 ? -7.336 -6.969 0.306 1.00 96.69 74 ARG A N 1
ATOM 588 C CA . ARG A 1 74 ? -8.772 -7.222 0.117 1.00 96.69 74 ARG A CA 1
ATOM 589 C C . ARG A 1 74 ? -9.533 -6.925 1.415 1.00 96.69 74 ARG A C 1
ATOM 591 O O . ARG A 1 74 ? -8.951 -7.070 2.489 1.00 96.69 74 ARG A O 1
ATOM 598 N N . PRO A 1 75 ? -10.829 -6.569 1.362 1.00 96.38 75 PRO A N 1
ATOM 599 C CA . PRO A 1 75 ? -11.581 -6.165 2.552 1.00 96.38 75 PRO A CA 1
ATOM 600 C C . PRO A 1 75 ? -11.474 -7.137 3.738 1.00 96.38 75 PRO A C 1
ATOM 602 O O . PRO A 1 75 ? -11.314 -6.680 4.868 1.00 96.38 75 PRO A O 1
ATOM 605 N N . SER A 1 76 ? -11.471 -8.444 3.459 1.00 95.69 76 SER A N 1
ATOM 606 C CA . SER A 1 76 ? -11.376 -9.542 4.431 1.00 95.69 76 SER A CA 1
ATOM 607 C C . SER A 1 76 ? -9.949 -9.992 4.784 1.00 95.69 76 SER A C 1
ATOM 609 O O . SER A 1 76 ? -9.776 -10.888 5.605 1.00 95.69 76 SER A O 1
ATOM 611 N N . GLN A 1 77 ? -8.913 -9.424 4.162 1.00 95.88 77 GLN A N 1
ATOM 612 C CA . GLN A 1 77 ? -7.519 -9.748 4.478 1.00 95.88 77 GLN A CA 1
ATOM 613 C C . GLN A 1 77 ? -7.005 -8.896 5.647 1.00 95.88 77 GLN A C 1
ATOM 615 O O . GLN A 1 77 ? -7.487 -7.778 5.841 1.00 95.88 77 GLN A O 1
ATOM 620 N N . PRO A 1 78 ? -5.983 -9.357 6.393 1.00 95.56 78 PRO A N 1
ATOM 621 C CA . PRO A 1 78 ? -5.363 -8.563 7.452 1.00 95.56 78 PRO A CA 1
ATOM 622 C C . PRO A 1 78 ? -4.916 -7.176 6.967 1.00 95.56 78 PRO A C 1
ATOM 624 O O . PRO A 1 78 ? -4.173 -7.043 5.992 1.00 95.56 78 PRO A O 1
ATOM 627 N N . GLY A 1 79 ? -5.378 -6.127 7.648 1.00 95.25 79 GLY A N 1
ATOM 628 C CA . GLY A 1 79 ? -5.134 -4.730 7.277 1.00 95.25 79 GLY A CA 1
ATOM 629 C C . GLY A 1 79 ? -6.087 -4.174 6.217 1.00 95.25 79 GLY A C 1
ATOM 630 O O . GLY A 1 79 ? -6.003 -2.981 5.917 1.00 95.25 79 GLY A O 1
ATOM 631 N N . GLY A 1 80 ? -6.982 -5.006 5.681 1.00 96.62 80 GLY A N 1
ATOM 632 C CA . GLY A 1 80 ? -8.069 -4.635 4.783 1.00 96.62 80 GLY A CA 1
ATOM 633 C C . GLY A 1 80 ? -9.217 -3.930 5.504 1.00 96.62 80 GLY A C 1
ATOM 634 O O . GLY A 1 80 ? -9.256 -3.842 6.732 1.00 96.62 80 GLY A O 1
ATOM 635 N N . ARG A 1 81 ? -10.163 -3.391 4.726 1.00 96.38 81 ARG A N 1
ATOM 636 C CA . ARG A 1 81 ? -11.251 -2.516 5.206 1.00 96.38 81 ARG A CA 1
ATOM 637 C C . ARG A 1 81 ? -12.034 -3.084 6.396 1.00 96.38 81 ARG A C 1
ATOM 639 O O . ARG A 1 81 ? -12.376 -2.306 7.295 1.00 96.38 81 ARG A O 1
ATOM 646 N N . ASP A 1 82 ? -12.304 -4.386 6.389 1.00 96.88 82 ASP A N 1
ATOM 647 C CA . ASP A 1 82 ? -13.162 -5.059 7.369 1.00 96.88 82 ASP A CA 1
ATOM 648 C C . ASP A 1 82 ? -12.356 -5.858 8.408 1.00 96.88 82 ASP A C 1
ATOM 650 O O . ASP A 1 82 ? -12.894 -6.228 9.448 1.00 96.88 82 ASP A O 1
ATOM 654 N N . CYS A 1 83 ? -11.045 -6.014 8.195 1.00 96.94 83 CYS A N 1
ATOM 655 C CA . CYS A 1 83 ? -10.119 -6.686 9.108 1.00 96.94 83 CYS A CA 1
ATOM 656 C C . CYS A 1 83 ? -8.941 -5.770 9.518 1.00 96.94 83 CYS A C 1
ATOM 658 O O . CYS A 1 83 ? -7.792 -6.039 9.149 1.00 96.94 83 CYS A O 1
ATOM 660 N N . PRO A 1 84 ? -9.185 -4.671 10.268 1.00 97.25 84 PRO A N 1
ATOM 661 C CA . PRO A 1 84 ? -8.116 -3.802 10.761 1.00 97.25 84 PRO A CA 1
ATOM 662 C C . PRO A 1 84 ? -7.229 -4.496 11.797 1.00 97.25 84 PRO A C 1
ATOM 664 O O . PRO A 1 84 ? -7.684 -5.353 12.551 1.00 97.25 84 PRO A O 1
ATOM 667 N N . PHE A 1 85 ? -5.989 -4.027 11.914 1.00 97.12 85 PHE A N 1
ATOM 668 C CA . PHE A 1 85 ? -5.106 -4.386 13.022 1.00 97.12 85 PHE A CA 1
ATOM 669 C C . PHE A 1 85 ? -5.381 -3.532 14.262 1.00 97.12 85 PHE A C 1
ATOM 671 O O . PHE A 1 85 ? -5.846 -2.395 14.153 1.00 97.12 85 PHE A O 1
ATOM 678 N N . ILE A 1 86 ? -5.008 -4.037 15.435 1.00 96.00 86 ILE A N 1
ATOM 679 C CA . ILE A 1 86 ? -5.096 -3.349 16.727 1.00 96.00 86 ILE A CA 1
ATOM 680 C C . ILE A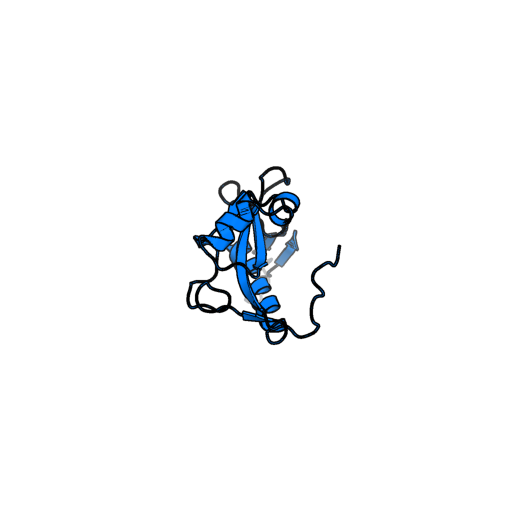 1 86 ? -3.683 -3.010 17.210 1.00 96.00 86 ILE A C 1
ATOM 682 O O . ILE A 1 86 ? -2.912 -3.892 17.578 1.00 96.00 86 ILE A O 1
ATOM 686 N N . LYS A 1 87 ? -3.324 -1.724 17.238 1.00 91.94 87 LYS A N 1
ATOM 687 C CA . LYS A 1 87 ? -2.063 -1.247 17.834 1.00 91.94 87 LYS A CA 1
ATOM 688 C C . LYS A 1 87 ? -2.267 -0.860 19.303 1.00 91.94 87 LYS A C 1
ATOM 690 O O . LYS A 1 87 ? -3.325 -0.318 19.597 1.00 91.94 87 LYS A O 1
ATOM 695 N N . PRO A 1 88 ? -1.276 -1.062 20.194 1.00 91.25 88 PRO A N 1
ATOM 696 C CA . PRO A 1 88 ? 0.085 -1.536 19.909 1.00 91.25 88 PRO A CA 1
ATOM 697 C C . PRO A 1 88 ? 0.236 -3.062 19.796 1.00 91.25 88 PRO A C 1
ATOM 699 O O . PRO A 1 88 ? 1.260 -3.500 19.281 1.00 91.25 88 PRO A O 1
ATOM 702 N N . THR A 1 89 ? -0.764 -3.847 20.208 1.00 92.75 89 THR A N 1
ATOM 703 C CA . THR A 1 89 ? -0.698 -5.317 20.324 1.00 92.75 89 THR A CA 1
ATOM 704 C C . THR A 1 89 ? -0.199 -6.010 19.059 1.00 92.75 89 THR A C 1
ATOM 706 O O . THR A 1 89 ? 0.667 -6.868 19.142 1.00 92.75 89 THR A O 1
ATOM 709 N N . GLN A 1 90 ? -0.687 -5.587 17.891 1.00 95.00 90 GLN A N 1
ATOM 710 C CA . GLN A 1 90 ? -0.382 -6.208 16.601 1.00 95.00 90 GLN A C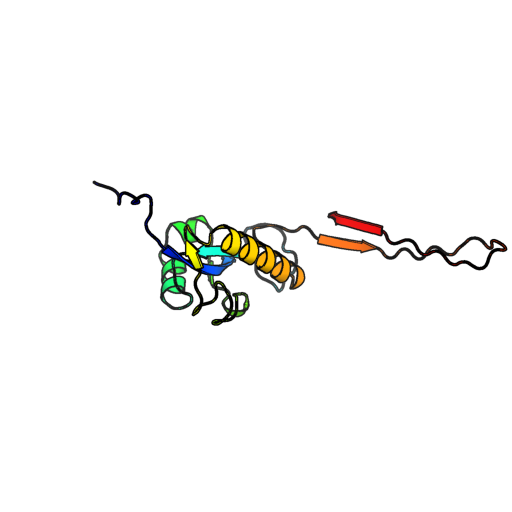A 1
ATOM 711 C C . GLN A 1 90 ? 0.652 -5.425 15.775 1.00 95.00 90 GLN A C 1
ATOM 713 O O . GLN A 1 90 ? 0.595 -5.351 14.543 1.00 95.00 90 GLN A O 1
ATOM 718 N N . LYS A 1 91 ? 1.569 -4.713 16.441 1.00 94.50 91 LYS A N 1
ATOM 719 C CA . LYS A 1 91 ? 2.638 -3.982 15.751 1.00 94.50 91 LYS A CA 1
ATOM 720 C C . LYS A 1 91 ? 3.495 -4.878 14.832 1.00 94.50 91 LYS A C 1
ATOM 722 O O . LYS A 1 91 ? 3.712 -4.439 13.698 1.00 94.50 91 LYS A O 1
ATOM 727 N N . PRO A 1 92 ? 3.992 -6.059 15.256 1.00 96.56 92 PRO A N 1
ATOM 728 C CA . PRO A 1 92 ? 4.846 -6.871 14.389 1.00 96.56 92 PRO A CA 1
ATOM 729 C C . PRO A 1 92 ? 4.099 -7.386 13.150 1.00 96.56 92 PRO A C 1
ATOM 731 O O . PRO A 1 92 ? 4.656 -7.371 12.054 1.00 96.56 92 PRO A O 1
ATOM 734 N N . GLU A 1 93 ? 2.821 -7.737 13.279 1.00 97.25 93 GLU A N 1
ATOM 735 C CA . GLU A 1 93 ? 1.962 -8.183 12.179 1.00 97.25 93 GLU A CA 1
ATOM 736 C C . GLU A 1 93 ? 1.707 -7.052 11.184 1.00 97.25 93 GLU A C 1
ATOM 738 O O . GLU A 1 93 ? 1.768 -7.267 9.974 1.00 97.25 93 GLU A O 1
ATOM 743 N N . VAL A 1 94 ? 1.498 -5.823 11.673 1.00 97.06 94 VAL A N 1
ATOM 744 C CA . VAL A 1 94 ? 1.395 -4.639 10.808 1.00 97.06 94 VAL A CA 1
ATOM 745 C C . VAL A 1 94 ? 2.686 -4.429 10.021 1.00 97.06 94 VAL A C 1
ATOM 747 O O . VAL A 1 94 ? 2.636 -4.190 8.812 1.00 97.06 94 VAL A O 1
ATOM 750 N N . ASP A 1 95 ? 3.840 -4.502 10.686 1.00 96.69 95 ASP A N 1
ATOM 751 C CA . ASP A 1 95 ? 5.137 -4.264 10.049 1.00 96.69 95 ASP A CA 1
ATOM 752 C C . ASP A 1 95 ? 5.446 -5.364 9.005 1.00 96.69 95 ASP A C 1
ATOM 754 O O . ASP A 1 95 ? 5.900 -5.051 7.895 1.00 96.69 95 ASP A O 1
ATOM 758 N N . ALA A 1 96 ? 5.104 -6.623 9.301 1.00 97.00 96 ALA A N 1
ATOM 759 C CA . ALA A 1 96 ? 5.214 -7.760 8.385 1.00 97.00 96 ALA A CA 1
ATOM 760 C C . ALA A 1 96 ? 4.271 -7.635 7.175 1.00 97.00 96 ALA A C 1
ATOM 762 O O . ALA A 1 96 ? 4.723 -7.723 6.030 1.00 97.00 96 ALA A O 1
ATOM 763 N N . ALA A 1 97 ? 2.989 -7.339 7.399 1.00 97.31 97 ALA A N 1
ATOM 764 C CA . ALA A 1 97 ? 2.010 -7.163 6.328 1.00 97.31 97 ALA A CA 1
ATOM 765 C C . ALA A 1 97 ? 2.360 -5.967 5.427 1.00 97.31 97 ALA A C 1
ATOM 767 O O . ALA A 1 97 ? 2.297 -6.059 4.200 1.00 97.31 97 ALA A O 1
ATOM 768 N N . MET A 1 98 ? 2.834 -4.857 6.007 1.00 97.50 98 MET A N 1
ATOM 769 C CA . MET A 1 98 ? 3.356 -3.732 5.230 1.00 97.50 98 MET A CA 1
ATOM 770 C C . MET A 1 98 ? 4.617 -4.103 4.442 1.00 97.50 98 MET A C 1
ATOM 772 O O . MET A 1 98 ? 4.827 -3.562 3.357 1.00 97.50 98 MET A O 1
ATOM 776 N N . LYS A 1 99 ? 5.507 -4.955 4.968 1.00 95.81 99 LYS A N 1
ATOM 777 C CA . LYS A 1 99 ? 6.688 -5.438 4.228 1.00 95.81 99 LYS A CA 1
ATOM 778 C C . LYS A 1 99 ? 6.264 -6.273 3.018 1.00 95.81 99 LYS A C 1
ATOM 780 O O . LYS A 1 99 ? 6.697 -5.957 1.912 1.00 95.81 99 LYS A O 1
ATOM 785 N N . LEU A 1 100 ? 5.378 -7.245 3.223 1.00 95.88 100 LEU A N 1
ATOM 786 C CA . LEU A 1 100 ? 4.866 -8.115 2.165 1.00 95.88 100 LEU A CA 1
ATOM 787 C C . LEU A 1 100 ? 4.162 -7.311 1.064 1.00 95.88 100 LEU A C 1
ATOM 789 O O . LEU A 1 100 ? 4.488 -7.457 -0.110 1.00 95.88 100 LEU A O 1
ATOM 793 N N . LEU A 1 101 ? 3.265 -6.391 1.435 1.00 96.81 101 LEU A N 1
ATOM 794 C CA . LEU A 1 101 ? 2.547 -5.576 0.454 1.00 96.81 101 LEU A CA 1
ATOM 795 C C . LEU A 1 101 ? 3.492 -4.682 -0.356 1.00 96.81 101 LEU A C 1
ATOM 797 O O . LEU A 1 101 ? 3.342 -4.551 -1.567 1.00 96.81 101 LEU A O 1
ATOM 801 N N . ARG A 1 102 ? 4.503 -4.082 0.288 1.00 96.06 102 ARG A N 1
ATOM 802 C CA . ARG A 1 102 ? 5.517 -3.296 -0.432 1.00 96.06 102 ARG A CA 1
ATOM 803 C C . ARG A 1 102 ? 6.269 -4.146 -1.453 1.00 96.06 102 ARG A C 1
ATOM 805 O O . ARG A 1 102 ? 6.567 -3.633 -2.525 1.00 96.06 102 ARG A O 1
ATOM 812 N N . GLN A 1 103 ? 6.583 -5.396 -1.120 1.00 93.38 103 GLN A N 1
ATOM 813 C CA . GLN A 1 103 ? 7.244 -6.323 -2.036 1.00 93.38 103 GLN A CA 1
ATOM 814 C C . GLN A 1 103 ? 6.336 -6.677 -3.217 1.00 93.38 103 GLN A C 1
ATOM 816 O O . GLN A 1 103 ? 6.758 -6.488 -4.354 1.00 93.38 103 GLN A O 1
ATOM 821 N N . GLN A 1 104 ? 5.086 -7.076 -2.960 1.00 94.00 104 GLN A N 1
ATOM 822 C CA . GLN A 1 104 ? 4.118 -7.395 -4.016 1.00 94.00 104 GLN A CA 1
ATOM 823 C C . GLN A 1 104 ? 3.950 -6.229 -4.998 1.00 94.00 104 GLN A C 1
ATOM 825 O O . GLN A 1 104 ? 4.104 -6.397 -6.201 1.00 94.00 104 GLN A O 1
ATOM 830 N N . LEU A 1 105 ? 3.748 -5.013 -4.484 1.00 94.75 105 LEU A N 1
ATOM 831 C CA . LEU A 1 105 ? 3.589 -3.829 -5.327 1.00 94.75 105 LEU A CA 1
ATOM 832 C C . LEU A 1 105 ? 4.838 -3.529 -6.169 1.00 94.75 105 LEU A C 1
ATOM 834 O O . LEU A 1 105 ? 4.723 -3.034 -7.287 1.00 94.75 105 LEU A O 1
ATOM 838 N N . ARG A 1 106 ? 6.045 -3.828 -5.678 1.00 92.38 106 ARG A N 1
ATOM 839 C CA . ARG A 1 106 ? 7.261 -3.684 -6.497 1.00 92.38 106 ARG A CA 1
ATOM 840 C C . ARG A 1 106 ? 7.285 -4.695 -7.635 1.00 92.38 106 ARG A C 1
ATOM 842 O O . ARG A 1 106 ? 7.627 -4.304 -8.748 1.00 92.38 106 ARG A O 1
ATOM 849 N N . CYS A 1 107 ? 6.898 -5.944 -7.368 1.00 89.81 107 CYS A N 1
ATOM 850 C CA . CYS A 1 107 ? 6.751 -6.981 -8.392 1.00 89.81 107 CYS A CA 1
ATOM 851 C C . CYS A 1 107 ? 5.705 -6.582 -9.445 1.00 89.81 107 CYS A C 1
ATOM 853 O O . CYS A 1 107 ? 5.948 -6.747 -10.636 1.00 89.81 107 CYS A O 1
ATOM 855 N N . ASP A 1 108 ? 4.613 -5.938 -9.028 1.00 91.38 108 ASP A N 1
ATOM 856 C CA . ASP A 1 108 ? 3.570 -5.419 -9.929 1.00 91.38 108 ASP A CA 1
ATOM 857 C C . ASP A 1 108 ? 4.000 -4.145 -10.694 1.00 91.38 108 ASP A C 1
ATOM 859 O O . ASP A 1 108 ? 3.260 -3.610 -11.529 1.00 91.38 108 ASP A O 1
ATOM 863 N N . GLY A 1 109 ? 5.208 -3.639 -10.417 1.00 90.88 109 GLY A N 1
ATOM 864 C CA . GLY A 1 109 ? 5.830 -2.534 -11.137 1.00 90.88 109 GLY A CA 1
ATOM 865 C C . GLY A 1 109 ? 5.635 -1.147 -10.517 1.00 90.88 109 GLY A C 1
ATOM 866 O O . GLY A 1 109 ? 6.052 -0.152 -11.113 1.00 90.88 109 GLY A O 1
ATOM 867 N N . TYR A 1 110 ? 5.040 -1.043 -9.328 1.00 93.12 110 TYR A N 1
ATOM 868 C CA . TYR A 1 110 ? 4.920 0.233 -8.623 1.00 93.12 110 TYR A CA 1
ATOM 869 C C . TYR A 1 110 ? 6.278 0.718 -8.099 1.00 93.12 110 TYR A C 1
ATOM 871 O O . TYR A 1 110 ? 7.162 -0.054 -7.714 1.00 93.12 110 TYR A O 1
ATOM 879 N N . THR A 1 111 ? 6.425 2.041 -8.010 1.00 93.12 111 THR A N 1
ATOM 880 C CA . THR A 1 111 ? 7.533 2.659 -7.265 1.00 93.12 111 THR A CA 1
ATOM 881 C C . THR A 1 111 ? 7.064 2.926 -5.841 1.00 93.12 111 THR A C 1
ATOM 883 O O . THR A 1 111 ? 6.238 3.813 -5.612 1.00 93.12 111 THR A O 1
ATOM 886 N N . VAL A 1 112 ? 7.552 2.134 -4.886 1.00 93.75 112 VAL A N 1
ATOM 887 C CA . VAL A 1 112 ? 6.986 2.068 -3.532 1.00 93.75 112 VAL A CA 1
ATOM 888 C C . VAL A 1 112 ? 7.910 2.746 -2.530 1.00 93.75 112 VAL A C 1
ATOM 890 O O . VAL A 1 112 ? 9.043 2.313 -2.350 1.00 93.75 112 VAL A O 1
ATOM 893 N N . ASN A 1 113 ? 7.427 3.771 -1.825 1.00 88.38 113 ASN A N 1
ATOM 894 C CA . ASN A 1 113 ? 8.214 4.563 -0.866 1.00 88.38 113 ASN A CA 1
ATOM 895 C C . ASN A 1 113 ? 9.497 5.173 -1.470 1.00 88.38 113 ASN A C 1
ATOM 897 O O . ASN A 1 113 ? 10.489 5.329 -0.767 1.00 88.38 113 ASN A O 1
ATOM 901 N N . GLY A 1 114 ? 9.484 5.491 -2.768 1.00 82.62 114 GLY A N 1
ATOM 902 C CA . GLY A 1 114 ? 10.669 5.977 -3.485 1.00 82.62 114 GLY A CA 1
ATOM 903 C C . GLY A 1 114 ? 11.708 4.896 -3.795 1.00 82.62 114 GLY A C 1
ATOM 904 O O . GLY A 1 114 ? 12.724 5.209 -4.399 1.00 82.62 114 GLY A O 1
ATOM 905 N N . ASP A 1 115 ? 11.449 3.639 -3.427 1.00 82.25 115 ASP A N 1
ATOM 906 C CA . ASP A 1 115 ? 12.353 2.527 -3.689 1.00 82.25 115 ASP A CA 1
ATOM 907 C C . ASP A 1 115 ? 12.257 2.083 -5.153 1.00 82.25 115 ASP A C 1
ATOM 909 O O . ASP A 1 115 ? 11.222 1.580 -5.621 1.00 82.25 115 ASP A O 1
ATOM 913 N N . MET A 1 116 ? 13.359 2.294 -5.863 1.00 77.38 116 MET A N 1
ATOM 914 C CA . MET A 1 116 ? 13.537 1.931 -7.261 1.00 77.38 116 MET A CA 1
ATOM 915 C C . MET A 1 116 ? 14.340 0.651 -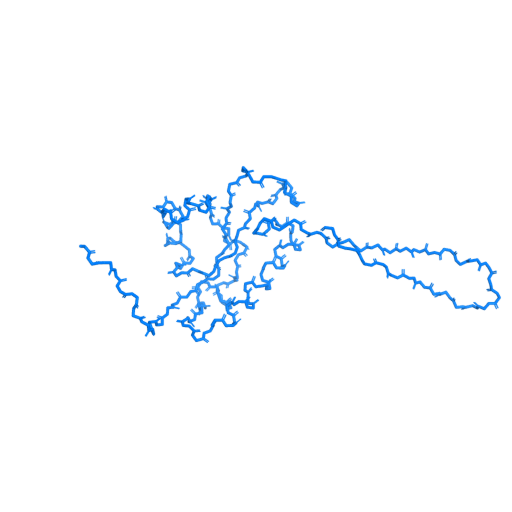7.461 1.00 77.38 116 MET A C 1
ATOM 917 O O . MET A 1 116 ? 14.468 0.242 -8.607 1.00 77.38 116 MET A O 1
ATOM 921 N N . THR A 1 117 ? 14.819 0.002 -6.396 1.00 75.94 117 THR A N 1
ATOM 922 C CA . THR A 1 117 ? 15.720 -1.155 -6.511 1.00 75.94 117 THR A CA 1
ATOM 923 C C . THR A 1 117 ? 15.117 -2.248 -7.385 1.00 75.94 117 THR A C 1
ATOM 925 O O . THR A 1 117 ? 13.965 -2.662 -7.186 1.00 75.94 117 THR A O 1
ATOM 928 N N . VAL A 1 118 ? 15.852 -2.698 -8.394 1.00 68.12 118 VAL A N 1
ATOM 929 C CA . VAL A 1 118 ? 15.414 -3.770 -9.294 1.00 68.12 118 VAL A CA 1
ATOM 930 C C . VAL A 1 118 ? 16.315 -4.973 -9.054 1.00 68.12 118 VAL A C 1
ATOM 932 O O . VAL A 1 118 ? 17.531 -4.854 -8.952 1.00 68.12 118 VAL A O 1
ATOM 935 N N . TRP A 1 119 ? 15.705 -6.151 -8.945 1.00 66.38 119 TRP A N 1
ATOM 936 C CA . TRP A 1 119 ? 16.451 -7.403 -8.980 1.00 66.38 119 TRP A CA 1
ATOM 937 C C . TRP A 1 119 ? 16.610 -7.807 -10.436 1.00 66.38 119 TRP A C 1
ATOM 939 O O . TRP A 1 119 ? 15.611 -8.008 -11.130 1.00 66.38 119 TRP A O 1
ATOM 949 N N . HIS A 1 120 ? 17.852 -7.907 -10.893 1.00 61.72 120 HIS A N 1
ATOM 950 C CA . HIS A 1 120 ? 18.166 -8.432 -12.211 1.00 61.72 120 HIS A CA 1
ATOM 951 C C . HIS A 1 120 ? 18.600 -9.889 -12.053 1.00 61.72 120 HIS A C 1
ATOM 953 O O . HIS A 1 120 ? 19.582 -10.191 -11.370 1.00 61.72 120 HIS A O 1
ATOM 959 N N . LEU A 1 121 ? 17.845 -10.797 -12.671 1.00 63.56 121 LEU A N 1
ATOM 960 C CA . LEU A 1 121 ? 18.246 -12.190 -12.805 1.00 63.56 121 LEU A CA 1
ATOM 961 C C . LEU A 1 121 ? 18.987 -12.336 -14.132 1.00 63.56 121 LEU A C 1
ATOM 963 O O . LEU A 1 121 ? 18.381 -12.174 -15.190 1.00 63.56 121 LEU A O 1
ATOM 967 N N . TYR A 1 122 ? 20.282 -12.629 -14.069 1.00 62.66 122 TYR A N 1
ATOM 968 C CA . TYR A 1 122 ? 21.073 -12.942 -15.251 1.00 62.66 122 TYR A CA 1
ATOM 969 C C . TYR A 1 122 ? 21.245 -14.459 -15.316 1.00 62.66 122 TYR A C 1
ATOM 971 O O . TYR A 1 122 ? 21.901 -15.065 -14.468 1.00 62.66 122 TYR A O 1
ATOM 979 N N . ILE A 1 123 ? 20.638 -15.079 -16.326 1.00 64.88 123 ILE A N 1
ATOM 980 C CA . ILE A 1 123 ? 20.946 -16.462 -16.688 1.00 64.88 123 ILE A CA 1
ATOM 981 C C . ILE A 1 123 ? 22.068 -16.375 -17.715 1.00 64.88 123 ILE A C 1
ATOM 983 O O . ILE A 1 123 ? 21.855 -15.885 -18.822 1.00 64.88 123 ILE A O 1
ATOM 987 N N . ILE A 1 124 ? 23.274 -16.769 -17.315 1.00 66.50 124 ILE A N 1
ATOM 988 C CA . ILE A 1 124 ? 24.433 -16.796 -18.204 1.00 66.50 124 ILE A CA 1
ATOM 989 C C . ILE A 1 124 ? 24.655 -18.255 -18.579 1.00 66.50 124 ILE A C 1
ATOM 991 O O . ILE A 1 124 ? 25.209 -19.033 -17.804 1.00 66.50 124 ILE A O 1
ATOM 995 N N . GLU A 1 125 ? 24.187 -18.629 -19.764 1.00 60.88 125 GLU A N 1
ATOM 996 C CA . GLU A 1 125 ? 24.531 -19.915 -20.360 1.00 60.88 125 GLU A CA 1
ATOM 997 C C . GLU A 1 125 ? 25.953 -19.817 -20.909 1.00 60.88 125 GLU A C 1
ATOM 999 O O . GLU A 1 125 ? 26.216 -19.141 -21.903 1.00 60.88 125 GLU A O 1
ATOM 1004 N N . LEU A 1 126 ? 26.894 -20.448 -20.210 1.00 63.00 126 LEU A N 1
ATOM 1005 C CA . LEU A 1 126 ? 28.259 -20.587 -20.692 1.00 63.00 126 LEU A CA 1
ATOM 1006 C C . LEU A 1 126 ? 28.324 -21.838 -21.558 1.00 63.00 126 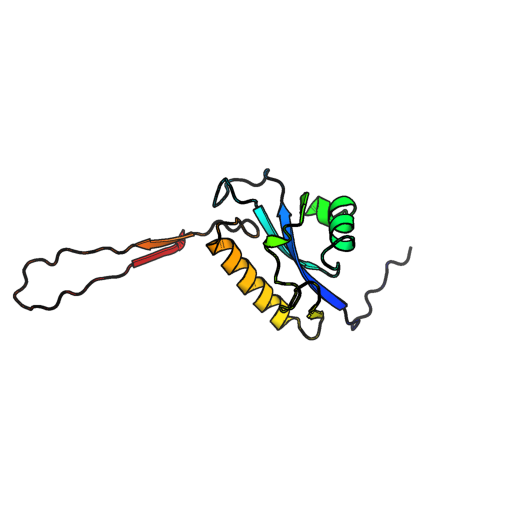LEU A C 1
ATOM 1008 O O . LEU A 1 126 ? 28.034 -22.935 -21.082 1.00 63.00 126 LEU A O 1
ATOM 1012 N N . THR A 1 127 ? 28.724 -21.683 -22.818 1.00 60.59 127 THR A N 1
ATOM 1013 C CA . THR A 1 127 ? 29.090 -22.817 -23.665 1.00 60.59 127 THR A CA 1
ATOM 1014 C C . THR A 1 127 ? 30.317 -23.477 -23.033 1.00 60.59 127 THR A C 1
ATOM 1016 O O . THR A 1 127 ? 31.359 -22.821 -22.933 1.00 60.59 127 THR A O 1
ATOM 1019 N N . PRO A 1 128 ? 30.229 -24.730 -22.554 1.00 58.44 128 PRO A N 1
ATOM 1020 C CA . PRO A 1 128 ? 31.394 -25.385 -21.983 1.00 58.44 128 PRO A CA 1
ATOM 1021 C C . PRO A 1 128 ? 32.459 -25.537 -23.075 1.00 58.44 128 PRO A C 1
ATOM 1023 O O . PRO A 1 128 ? 32.141 -25.903 -24.209 1.00 58.44 128 PRO A O 1
ATOM 1026 N N . LEU A 1 129 ? 33.730 -25.270 -22.747 1.00 58.34 129 LEU A N 1
ATOM 1027 C CA . LEU A 1 129 ? 34.821 -25.759 -23.591 1.00 58.34 129 LEU A CA 1
ATOM 1028 C C . LEU A 1 129 ? 34.680 -27.284 -23.684 1.00 58.34 129 LEU A C 1
ATOM 1030 O O . LEU A 1 129 ? 34.411 -27.904 -22.649 1.00 58.34 129 LEU A O 1
ATOM 1034 N N . PRO A 1 130 ? 34.861 -27.892 -24.871 1.00 59.38 130 PRO A N 1
ATOM 1035 C CA . PRO A 1 130 ? 34.743 -29.333 -25.030 1.00 59.38 130 PRO A CA 1
ATOM 1036 C C . PRO A 1 130 ? 35.715 -30.003 -24.058 1.00 59.38 130 PRO A C 1
ATOM 1038 O O . PRO A 1 130 ? 36.929 -29.921 -24.211 1.00 59.38 130 PRO A O 1
ATOM 1041 N N . SER A 1 131 ? 35.157 -30.590 -23.007 1.00 57.75 131 SER A N 1
ATOM 1042 C CA . SER A 1 131 ? 35.876 -31.348 -21.995 1.00 57.75 131 SER A CA 1
ATOM 1043 C C . SER A 1 131 ? 35.215 -32.715 -21.954 1.00 57.75 131 SER A C 1
ATOM 1045 O O . SER A 1 131 ? 33.987 -32.793 -21.910 1.00 57.75 131 SER A O 1
ATOM 1047 N N . ASP A 1 132 ? 36.017 -33.778 -21.968 1.00 54.22 132 ASP A N 1
ATOM 1048 C CA . ASP A 1 132 ? 35.612 -35.186 -22.138 1.00 54.22 132 ASP A CA 1
ATOM 1049 C C . ASP A 1 132 ? 34.729 -35.773 -21.009 1.00 54.22 132 ASP A C 1
ATOM 1051 O O . ASP A 1 132 ? 34.592 -36.987 -20.874 1.00 54.22 132 ASP A O 1
ATOM 1055 N N . SER A 1 133 ? 34.096 -34.944 -20.179 1.00 56.12 133 SER A N 1
ATOM 1056 C CA . SER A 1 133 ? 33.245 -35.377 -19.070 1.00 56.12 133 SER A CA 1
ATOM 1057 C C . SER A 1 133 ? 31.862 -34.734 -19.205 1.00 56.12 133 SER A C 1
ATOM 1059 O O . SER A 1 133 ? 31.707 -33.523 -19.048 1.00 56.12 133 SER A O 1
ATOM 1061 N N . GLY A 1 134 ? 30.860 -35.560 -19.520 1.00 55.47 134 GLY A N 1
ATOM 1062 C CA . GLY A 1 134 ? 29.487 -35.192 -19.895 1.00 55.47 134 GLY A CA 1
ATOM 1063 C C . GLY A 1 134 ? 28.597 -34.598 -18.796 1.00 55.47 134 GLY A C 1
ATOM 1064 O O . GLY A 1 134 ? 27.438 -34.988 -18.681 1.00 55.47 134 GLY A O 1
ATOM 1065 N N . ALA A 1 135 ? 29.099 -33.651 -18.003 1.00 58.28 135 ALA A N 1
ATOM 1066 C CA . ALA A 1 135 ? 28.301 -32.885 -17.051 1.00 58.28 135 ALA A CA 1
ATOM 1067 C C . ALA A 1 135 ? 28.224 -31.409 -17.483 1.00 58.28 135 ALA A C 1
ATOM 1069 O O . ALA A 1 135 ? 29.170 -30.647 -17.305 1.00 58.28 135 ALA A O 1
ATOM 1070 N N . CYS A 1 136 ? 27.082 -30.989 -18.036 1.00 55.22 136 CYS A N 1
ATOM 1071 C CA . CYS A 1 136 ? 26.779 -29.571 -18.248 1.00 55.22 136 CYS A CA 1
ATOM 1072 C C . CYS A 1 136 ? 26.438 -28.911 -16.904 1.00 55.22 136 CYS A C 1
ATOM 1074 O O . CYS A 1 136 ? 25.342 -29.101 -16.378 1.00 55.22 136 CYS A O 1
ATOM 1076 N N . THR A 1 137 ? 27.350 -28.114 -16.350 1.00 63.03 137 THR A N 1
ATOM 1077 C CA . THR A 1 137 ? 27.083 -27.260 -15.181 1.00 63.03 137 THR A CA 1
ATOM 1078 C C . THR A 1 137 ? 26.731 -25.843 -15.630 1.00 63.03 137 THR A C 1
ATOM 1080 O O . THR A 1 137 ? 27.589 -25.120 -16.128 1.00 63.03 137 THR A O 1
ATOM 1083 N N . GLY A 1 138 ? 25.470 -25.437 -15.453 1.00 59.62 138 GLY A N 1
ATOM 1084 C CA . GLY A 1 138 ? 25.026 -24.051 -15.639 1.00 59.62 138 GLY A CA 1
ATOM 1085 C C . GLY A 1 138 ? 25.256 -23.206 -14.381 1.00 59.62 138 GLY A C 1
ATOM 1086 O O . GLY A 1 138 ? 25.078 -23.698 -13.267 1.00 59.62 138 GLY A O 1
ATOM 1087 N N . TYR A 1 139 ? 25.625 -21.933 -14.545 1.00 64.19 139 TYR A N 1
ATOM 1088 C CA . TYR A 1 139 ? 25.820 -20.985 -13.440 1.00 64.19 139 TYR A CA 1
ATOM 1089 C C . TYR A 1 139 ? 24.697 -19.935 -13.426 1.00 64.19 139 TYR A C 1
ATOM 1091 O O . TYR A 1 139 ? 24.334 -19.386 -14.465 1.00 64.19 139 TYR A O 1
ATOM 1099 N N . LEU A 1 140 ? 24.152 -19.634 -12.241 1.00 58.03 140 LEU A N 1
ATOM 1100 C CA . LEU A 1 140 ? 23.126 -18.603 -12.042 1.00 58.03 140 LEU A CA 1
ATOM 1101 C C . LEU A 1 140 ? 23.728 -17.396 -11.317 1.00 58.03 140 LEU A C 1
ATOM 1103 O O . LEU A 1 140 ? 24.225 -17.538 -10.200 1.00 58.03 140 LEU A O 1
ATOM 1107 N N . TYR A 1 141 ? 23.632 -16.208 -11.917 1.00 64.00 141 TYR A N 1
ATOM 1108 C CA . TYR A 1 141 ? 24.111 -14.963 -11.315 1.00 64.00 141 TYR A CA 1
ATOM 1109 C C . TYR A 1 141 ? 22.932 -14.053 -10.957 1.00 64.00 141 TYR A C 1
ATOM 1111 O O . TYR A 1 141 ? 22.072 -13.743 -11.785 1.00 64.00 141 TYR A O 1
ATOM 1119 N N . VAL A 1 142 ? 22.898 -13.596 -9.705 1.00 63.09 142 VAL A N 1
ATOM 1120 C CA . VAL A 1 142 ? 21.866 -12.679 -9.201 1.00 63.09 142 VAL A CA 1
ATOM 1121 C C . VAL A 1 142 ? 22.531 -11.361 -8.816 1.00 63.09 142 VAL A C 1
ATOM 1123 O O . VAL A 1 142 ? 23.429 -11.349 -7.977 1.00 63.09 142 VAL A O 1
ATOM 1126 N N . GLY A 1 143 ? 22.094 -10.258 -9.428 1.00 56.31 143 GLY A N 1
ATOM 1127 C CA . GLY A 1 143 ? 22.590 -8.908 -9.145 1.00 56.31 143 GLY A CA 1
ATOM 1128 C C . GLY A 1 143 ? 21.459 -7.964 -8.733 1.00 56.31 143 GLY A C 1
ATOM 1129 O O . GLY A 1 143 ? 20.335 -8.066 -9.228 1.00 56.31 143 GLY A O 1
ATOM 1130 N N . GLN A 1 144 ? 21.753 -7.031 -7.827 1.00 61.75 144 GLN A N 1
ATOM 1131 C CA . GLN A 1 144 ? 20.827 -5.980 -7.397 1.00 61.75 144 GLN A CA 1
ATOM 1132 C C . GLN A 1 144 ? 21.368 -4.613 -7.835 1.00 61.75 144 GLN A C 1
ATOM 1134 O O . GLN A 1 144 ? 22.555 -4.346 -7.643 1.00 61.75 144 GLN A O 1
ATOM 1139 N N . THR A 1 145 ? 20.505 -3.763 -8.398 1.00 60.91 145 THR A N 1
ATOM 1140 C CA . THR A 1 145 ? 20.805 -2.361 -8.745 1.00 60.91 145 THR A CA 1
ATOM 1141 C C . THR A 1 145 ? 19.831 -1.394 -8.080 1.00 60.91 145 THR A C 1
ATOM 1143 O O . THR A 1 145 ? 18.674 -1.788 -7.771 1.00 60.91 145 THR A O 1
#

pLDDT: mean 84.09, std 17.17, range [35.97, 98.38]

Secondary structure (DSSP, 8-state):
-------TT--EEEEEEEEEEPS-SS--S-SSSPEEEEEEESS-TTHHHHHHHHH-HHHHHTTEEEE-GGGSPPTTSTTSTTS-EEETTTHHHHHHHHHHHHHHHHHTT-EETTB---EEEEEE-------SS-----EEEEEE-